Protein AF-A0A7Z7YSA6-F1 (afdb_monomer_lite)

Structure (mmCIF, N/CA/C/O backbone):
data_AF-A0A7Z7YSA6-F1
#
_entry.id   AF-A0A7Z7YSA6-F1
#
loop_
_atom_site.group_PDB
_atom_site.id
_atom_site.type_symbol
_atom_site.label_atom_id
_atom_site.label_alt_id
_atom_site.label_comp_id
_atom_site.label_asym_id
_atom_site.label_entity_id
_atom_site.label_seq_id
_atom_site.pdbx_PDB_ins_code
_atom_site.Cartn_x
_atom_site.Cartn_y
_atom_site.Cartn_z
_atom_site.occupancy
_atom_site.B_iso_or_equiv
_atom_site.auth_seq_id
_atom_site.auth_comp_id
_atom_site.auth_asym_id
_atom_site.auth_atom_id
_atom_site.pdbx_PDB_model_num
ATOM 1 N N . ASP A 1 1 ? -16.321 9.103 32.392 1.00 49.41 1 ASP A N 1
ATOM 2 C CA . ASP A 1 1 ? -15.460 10.251 32.047 1.00 49.41 1 ASP A CA 1
ATOM 3 C C . ASP A 1 1 ? -15.964 10.975 30.810 1.00 49.41 1 ASP A C 1
ATOM 5 O O . ASP A 1 1 ? -15.811 10.477 29.701 1.00 49.41 1 ASP A O 1
ATOM 9 N N . SER A 1 2 ? -16.623 12.122 30.985 1.00 69.19 2 SER A N 1
ATOM 10 C CA . SER A 1 2 ? -17.042 12.984 29.874 1.00 69.19 2 SER A CA 1
ATOM 11 C C . SER A 1 2 ? -16.052 14.140 29.732 1.00 69.19 2 SER A C 1
ATOM 13 O O . SER A 1 2 ? -16.144 15.128 30.459 1.00 69.19 2 SER A O 1
ATOM 15 N N . LEU A 1 3 ? -15.088 14.009 28.820 1.00 77.81 3 LEU A N 1
ATOM 16 C CA . LEU A 1 3 ? -14.201 15.114 28.449 1.00 77.81 3 LEU A CA 1
ATOM 17 C C . LEU A 1 3 ? -15.020 16.244 27.817 1.00 77.81 3 LEU A C 1
ATOM 19 O O . LEU A 1 3 ? -15.860 16.004 26.944 1.00 77.81 3 LEU A O 1
ATOM 23 N N . THR A 1 4 ? -14.758 17.487 28.213 1.00 90.06 4 THR A N 1
ATOM 24 C CA . THR A 1 4 ? -15.368 18.652 27.564 1.00 90.06 4 THR A CA 1
ATOM 25 C C . THR A 1 4 ? -14.876 18.731 26.116 1.00 90.06 4 THR A C 1
ATOM 27 O O . THR A 1 4 ? -13.709 18.443 25.846 1.00 90.06 4 THR A O 1
ATOM 30 N N . ARG A 1 5 ? -15.719 19.172 25.168 1.00 86.25 5 ARG A N 1
ATOM 31 C CA . ARG A 1 5 ? -15.357 19.271 23.732 1.00 86.25 5 ARG A CA 1
ATOM 32 C C . ARG A 1 5 ? -14.018 19.985 23.497 1.00 86.25 5 ARG A C 1
ATOM 34 O O . ARG A 1 5 ? -13.256 19.572 22.634 1.00 86.25 5 ARG A O 1
ATOM 41 N N . TRP A 1 6 ? -13.728 21.003 24.308 1.00 87.31 6 TRP A N 1
ATOM 42 C CA . TRP A 1 6 ? -12.474 21.756 24.286 1.00 87.31 6 TRP A CA 1
ATOM 43 C C . TRP A 1 6 ? -11.250 20.939 24.725 1.00 87.31 6 TRP A C 1
ATOM 45 O O . TRP A 1 6 ? -10.197 20.985 24.091 1.00 87.31 6 TRP A O 1
ATOM 55 N N . GLN A 1 7 ? -11.393 20.147 25.790 1.00 90.06 7 GLN A N 1
ATOM 56 C CA . GLN A 1 7 ? -10.334 19.256 26.263 1.00 90.06 7 GLN A CA 1
ATOM 57 C C . GLN A 1 7 ? -10.058 18.168 25.224 1.00 90.06 7 GLN A C 1
ATOM 59 O O . GLN A 1 7 ? -8.904 17.940 24.881 1.00 90.06 7 GLN A O 1
ATOM 64 N N . ALA A 1 8 ? -11.110 17.583 24.641 1.00 90.12 8 ALA A N 1
ATOM 65 C CA . ALA A 1 8 ? -10.975 16.601 23.568 1.00 90.12 8 ALA A CA 1
ATOM 66 C C . ALA A 1 8 ? -10.249 17.178 22.337 1.00 90.12 8 ALA A C 1
ATOM 68 O O . ALA A 1 8 ? -9.340 16.537 21.811 1.00 90.12 8 ALA A O 1
ATOM 69 N N . SER A 1 9 ? -10.583 18.403 21.905 1.00 92.69 9 SER A N 1
ATOM 70 C CA . SER A 1 9 ? -9.873 19.051 20.794 1.00 92.69 9 SER A CA 1
ATOM 71 C C . SER A 1 9 ? -8.403 19.317 21.110 1.00 92.69 9 SER A C 1
ATOM 73 O O . SER A 1 9 ? -7.552 19.063 20.262 1.00 92.69 9 SER A O 1
ATOM 75 N N . LEU A 1 10 ? -8.083 19.765 22.329 1.00 94.56 10 LEU A N 1
ATOM 76 C CA . LEU A 1 10 ? -6.694 19.983 22.740 1.00 94.56 10 LEU A CA 1
ATOM 77 C C . LEU A 1 10 ? -5.898 18.675 22.750 1.00 94.56 10 LEU A C 1
ATOM 79 O O . LEU A 1 10 ? -4.781 18.638 22.240 1.00 94.56 10 LEU A O 1
ATOM 83 N N . THR A 1 11 ? -6.476 17.585 23.257 1.00 93.69 11 THR A N 1
ATOM 84 C CA . THR A 1 11 ? -5.823 16.269 23.246 1.00 93.69 11 THR A CA 1
ATOM 85 C C . THR A 1 11 ? -5.573 15.771 21.82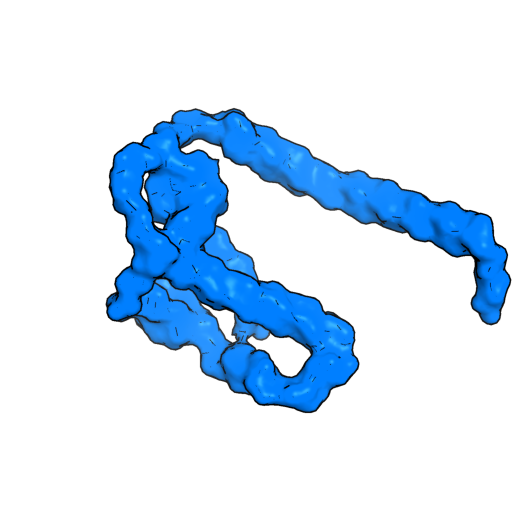0 1.00 93.69 11 THR A C 1
ATOM 87 O O . THR A 1 11 ? -4.489 15.260 21.533 1.00 93.69 11 THR A O 1
ATOM 90 N N . ILE A 1 12 ? -6.529 15.960 20.903 1.00 95.19 12 ILE A N 1
ATOM 91 C CA . ILE A 1 12 ? -6.361 15.599 19.485 1.00 95.19 12 ILE A CA 1
ATOM 92 C C . ILE A 1 12 ? -5.253 16.438 18.839 1.00 95.19 12 ILE A C 1
ATOM 94 O O . ILE A 1 12 ? -4.401 15.886 18.153 1.00 95.19 12 ILE A O 1
ATOM 98 N N . ILE A 1 13 ? -5.214 17.748 19.086 1.00 96.62 13 ILE A N 1
ATOM 99 C CA . ILE A 1 13 ? -4.179 18.624 18.519 1.00 96.62 13 ILE A CA 1
ATOM 100 C C . ILE A 1 13 ? -2.795 18.243 19.054 1.00 96.62 13 ILE A C 1
ATOM 102 O O . ILE A 1 13 ? -1.867 18.061 18.268 1.00 96.62 13 ILE A O 1
ATOM 106 N N . CYS A 1 14 ? -2.649 18.061 20.369 1.00 95.88 14 CYS A N 1
ATOM 107 C CA . CYS A 1 14 ? -1.377 17.661 20.970 1.00 95.88 14 CYS A CA 1
ATOM 108 C C . CYS A 1 14 ? -0.902 16.300 20.448 1.00 95.88 14 CYS A C 1
ATOM 110 O O . CYS A 1 14 ? 0.258 16.158 20.069 1.00 95.88 14 CYS A O 1
ATOM 112 N N . SER A 1 15 ? -1.790 15.305 20.383 1.00 94.69 15 SER A N 1
ATOM 113 C CA . SER A 1 15 ? -1.439 13.987 19.838 1.00 94.69 15 SER A CA 1
ATOM 114 C C . SER A 1 15 ? -1.095 14.046 18.348 1.00 94.69 15 SER A C 1
ATOM 116 O O . SER A 1 15 ? -0.126 13.412 17.935 1.00 94.69 15 SER A O 1
ATOM 118 N N . ALA A 1 16 ? -1.805 14.852 17.552 1.00 95.06 16 ALA A N 1
ATOM 119 C CA . ALA A 1 16 ? -1.493 15.060 16.141 1.00 95.06 16 ALA A CA 1
ATOM 120 C C . ALA A 1 16 ? -0.119 15.718 15.943 1.00 95.06 16 ALA A C 1
ATOM 122 O O . ALA A 1 16 ? 0.646 15.272 15.093 1.00 95.06 16 ALA A O 1
ATOM 123 N N .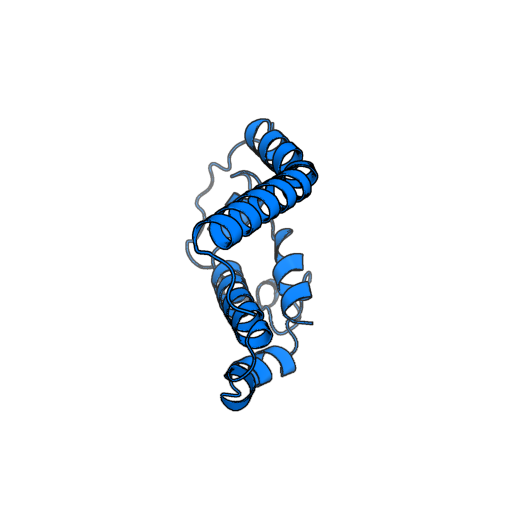 LEU A 1 17 ? 0.229 16.729 16.746 1.00 95.88 17 LEU A N 1
ATOM 124 C CA . LEU A 1 17 ? 1.541 17.382 16.692 1.00 95.88 17 LEU A CA 1
ATOM 125 C C . LEU A 1 17 ? 2.674 16.434 17.092 1.00 95.88 17 LEU A C 1
ATOM 127 O O . LEU A 1 17 ? 3.707 16.404 16.426 1.00 95.88 17 LEU A O 1
ATOM 131 N N . LEU A 1 18 ? 2.475 15.630 18.139 1.00 95.12 18 LEU A N 1
ATOM 132 C CA . LEU A 1 18 ? 3.452 14.622 18.560 1.00 95.12 18 LEU A CA 1
ATOM 133 C C . LEU A 1 18 ? 3.633 13.533 17.495 1.00 95.12 18 LEU A C 1
ATOM 135 O O . LEU A 1 18 ? 4.763 13.167 17.175 1.00 95.12 18 LEU A O 1
ATOM 139 N N . ALA A 1 19 ? 2.536 13.050 16.908 1.00 93.62 19 ALA A N 1
ATOM 140 C CA . ALA A 1 19 ? 2.580 12.083 15.815 1.00 93.62 19 ALA A CA 1
ATOM 141 C C . ALA A 1 19 ? 3.279 12.661 14.575 1.00 93.62 19 ALA A C 1
ATOM 143 O O . ALA A 1 19 ? 4.129 11.995 13.981 1.00 93.62 19 ALA A O 1
ATOM 144 N N . LEU A 1 20 ? 2.974 13.915 14.221 1.00 93.56 20 LEU A N 1
ATOM 145 C CA . LEU A 1 20 ? 3.618 14.625 13.120 1.00 93.56 20 LEU A CA 1
ATOM 146 C C . LEU A 1 20 ? 5.120 14.759 13.374 1.00 93.56 20 LEU A C 1
ATOM 148 O O . LEU A 1 20 ? 5.904 14.345 12.523 1.00 93.56 20 LEU A O 1
ATOM 152 N N . GLY A 1 21 ? 5.520 15.242 14.552 1.00 93.56 21 GLY A N 1
ATOM 153 C CA . GLY A 1 21 ? 6.926 15.376 14.938 1.00 93.56 21 GLY A CA 1
ATOM 154 C C . GLY A 1 21 ? 7.687 14.051 14.869 1.00 93.56 21 GLY A C 1
ATOM 155 O O . GLY A 1 21 ? 8.765 13.993 14.281 1.00 93.56 21 GLY A O 1
ATOM 156 N N . ASN A 1 22 ? 7.094 12.967 15.377 1.00 92.94 22 ASN A N 1
ATOM 157 C CA . ASN A 1 22 ? 7.692 11.634 15.306 1.00 92.94 22 ASN A CA 1
ATOM 158 C C . ASN A 1 22 ? 7.837 11.137 13.854 1.00 92.94 22 ASN A C 1
ATOM 160 O O . ASN A 1 22 ? 8.863 10.572 13.482 1.00 92.94 22 ASN A O 1
ATOM 164 N N . SER A 1 23 ? 6.835 11.385 13.003 1.00 92.12 23 SER A N 1
ATOM 165 C CA . SER A 1 23 ? 6.882 10.988 11.588 1.00 92.12 23 SER A CA 1
ATOM 166 C C . SER A 1 23 ? 7.855 11.828 10.750 1.00 92.12 23 SER A C 1
ATOM 168 O O . SER A 1 23 ? 8.451 11.312 9.800 1.00 92.12 23 SER A O 1
ATOM 170 N N . MET A 1 24 ? 8.065 13.102 11.110 1.00 92.50 24 MET A N 1
ATOM 171 C CA . MET A 1 24 ? 8.895 14.034 10.344 1.00 92.50 24 MET A CA 1
ATOM 172 C C . MET A 1 24 ? 10.354 13.597 10.250 1.00 92.50 24 MET A C 1
ATOM 174 O O . MET A 1 24 ? 10.973 13.857 9.220 1.00 92.50 24 MET A O 1
ATOM 178 N N . PHE A 1 25 ? 10.889 12.909 11.264 1.00 88.94 25 PHE A N 1
ATOM 179 C CA . PHE A 1 25 ? 12.277 12.442 11.253 1.00 88.94 25 PHE A CA 1
ATOM 180 C C . PHE A 1 25 ? 12.576 11.557 10.034 1.00 88.94 25 PHE A C 1
ATOM 182 O O . PHE A 1 25 ? 13.561 11.766 9.334 1.00 88.94 25 PHE A O 1
ATOM 189 N N . VAL A 1 26 ? 11.687 10.610 9.724 1.00 88.94 26 VAL A N 1
ATOM 190 C CA . VAL A 1 26 ? 11.837 9.730 8.554 1.00 88.94 26 VAL A CA 1
ATOM 191 C C . VAL A 1 26 ? 11.304 10.406 7.290 1.00 88.94 26 VAL A C 1
ATOM 193 O O . VAL A 1 26 ? 11.933 10.341 6.232 1.00 88.94 26 VAL A O 1
ATOM 196 N N . PHE A 1 27 ? 10.160 11.088 7.391 1.00 91.81 27 PHE A N 1
ATOM 197 C CA . PHE A 1 27 ? 9.485 11.690 6.243 1.00 91.81 27 PHE A CA 1
ATOM 198 C C . PHE A 1 27 ? 10.323 12.779 5.565 1.00 91.81 27 PHE A C 1
ATOM 200 O O . PHE A 1 27 ? 10.444 12.775 4.341 1.00 91.81 27 PHE A O 1
ATOM 207 N N . PHE A 1 28 ? 10.936 13.681 6.339 1.00 92.88 28 PHE A N 1
ATOM 208 C CA . PHE A 1 28 ? 11.729 14.784 5.796 1.00 92.88 28 PHE A CA 1
ATOM 209 C C . PHE A 1 28 ? 12.894 14.268 4.945 1.00 92.88 28 PHE A C 1
ATOM 211 O O . PHE A 1 28 ? 13.047 14.672 3.792 1.00 92.88 28 PHE A O 1
ATOM 218 N N . HIS A 1 29 ? 13.667 13.316 5.475 1.00 89.81 29 HIS A N 1
ATOM 219 C CA . HIS A 1 29 ? 14.774 12.706 4.741 1.00 89.81 29 HIS A CA 1
ATOM 220 C C . HIS A 1 29 ? 14.299 11.903 3.527 1.00 89.81 29 HIS A C 1
ATOM 222 O O . HIS A 1 29 ? 14.936 11.963 2.474 1.00 89.81 29 HIS A O 1
ATOM 228 N N . GLY A 1 30 ? 13.165 11.204 3.636 1.00 88.50 30 GLY A N 1
ATOM 229 C CA . GLY A 1 30 ? 12.559 10.486 2.515 1.00 88.50 30 GLY A CA 1
ATOM 230 C C . GLY A 1 30 ? 12.189 11.416 1.358 1.00 88.50 30 GLY A C 1
ATOM 231 O O . GLY A 1 30 ? 12.624 11.197 0.227 1.00 88.50 30 GLY A O 1
ATOM 232 N N . VAL A 1 31 ? 11.454 12.496 1.643 1.00 90.00 31 VAL A N 1
ATOM 233 C CA . VAL A 1 31 ? 11.062 13.496 0.636 1.00 90.00 31 VAL A CA 1
ATOM 234 C C . VAL A 1 31 ? 12.283 14.200 0.057 1.00 90.00 31 VAL A C 1
ATOM 236 O O . VAL A 1 31 ? 12.387 14.334 -1.160 1.00 90.00 31 VAL A O 1
ATOM 239 N N . GLN A 1 32 ? 13.241 14.606 0.891 1.00 90.88 32 GLN A N 1
ATOM 240 C CA . GLN A 1 32 ? 14.462 15.254 0.417 1.00 90.88 32 GLN A CA 1
ATOM 241 C C . GLN A 1 32 ? 15.268 14.331 -0.507 1.00 90.88 32 GLN A C 1
ATOM 243 O O . GLN A 1 32 ? 15.730 14.775 -1.557 1.00 90.88 32 GLN A O 1
ATOM 248 N N . SER A 1 33 ? 15.406 13.049 -0.155 1.00 86.25 33 SER A N 1
ATOM 249 C CA . SER A 1 33 ? 16.071 12.050 -0.999 1.00 86.25 33 SER A CA 1
ATOM 250 C C . SER A 1 33 ? 15.326 11.806 -2.312 1.00 86.25 33 SER A C 1
ATOM 252 O O . SER A 1 33 ? 15.963 11.496 -3.317 1.00 86.25 33 SER A O 1
ATOM 254 N N . PHE A 1 34 ? 13.998 11.914 -2.304 1.00 87.50 34 PHE A N 1
ATOM 255 C CA . PHE A 1 34 ? 13.165 11.741 -3.488 1.00 87.50 34 PHE A CA 1
ATOM 256 C C . PHE A 1 34 ? 13.264 12.938 -4.440 1.00 87.50 34 PHE A C 1
ATOM 258 O O . PHE A 1 34 ? 13.483 12.760 -5.635 1.00 87.50 34 PHE A O 1
ATOM 265 N N . LEU A 1 35 ? 13.146 14.160 -3.910 1.00 87.81 35 LEU A N 1
ATOM 266 C CA . LEU A 1 35 ? 13.200 15.400 -4.690 1.00 87.81 35 LEU A CA 1
ATOM 267 C C . LEU A 1 35 ? 14.609 15.699 -5.214 1.00 87.81 35 LEU A C 1
ATOM 269 O O . LEU A 1 35 ? 14.756 16.130 -6.352 1.00 87.81 35 LEU A O 1
ATOM 273 N N . ASN A 1 36 ? 15.648 15.423 -4.420 1.00 87.25 36 ASN A N 1
ATOM 274 C CA . ASN A 1 36 ? 17.047 15.581 -4.838 1.00 87.25 36 ASN A CA 1
ATOM 275 C C . ASN A 1 36 ? 17.617 14.316 -5.496 1.00 87.25 36 ASN A C 1
ATOM 277 O O . ASN A 1 36 ? 18.836 14.104 -5.507 1.00 87.25 36 ASN A O 1
ATOM 281 N N . ASN A 1 37 ? 16.755 13.453 -6.031 1.00 83.31 37 ASN A N 1
ATOM 282 C CA . ASN A 1 37 ? 17.187 12.254 -6.724 1.00 83.31 37 ASN A CA 1
ATOM 283 C C . ASN A 1 37 ? 17.919 12.631 -8.025 1.00 83.31 37 ASN A C 1
ATOM 285 O O . ASN A 1 37 ? 17.337 13.207 -8.937 1.00 83.31 37 ASN A O 1
ATOM 289 N N . ARG A 1 38 ? 19.209 12.287 -8.122 1.00 80.31 38 ARG A N 1
ATOM 290 C CA . ARG A 1 38 ? 20.050 12.566 -9.305 1.00 80.31 38 ARG A CA 1
ATOM 291 C C . ARG A 1 38 ? 19.965 11.491 -10.391 1.00 80.31 38 ARG A C 1
ATOM 293 O O . ARG A 1 38 ? 20.722 11.536 -11.359 1.00 80.31 38 ARG A O 1
ATOM 300 N N . ARG A 1 39 ? 19.121 10.474 -10.212 1.00 77.88 39 ARG A N 1
ATOM 301 C CA . ARG A 1 39 ? 18.950 9.412 -11.207 1.00 77.88 39 ARG A CA 1
ATOM 302 C C . ARG A 1 39 ? 18.230 9.966 -12.431 1.00 77.88 39 ARG A C 1
ATOM 304 O O . ARG A 1 39 ? 17.339 10.796 -12.309 1.00 77.88 39 ARG A O 1
ATOM 311 N N . GLN A 1 40 ? 18.609 9.483 -13.610 1.00 76.06 40 GLN A N 1
ATOM 312 C CA . GLN A 1 40 ? 17.915 9.848 -14.838 1.00 76.06 40 GLN A CA 1
ATOM 313 C C . GLN A 1 40 ? 16.479 9.315 -14.808 1.00 76.06 40 GLN A C 1
ATOM 315 O O . GLN A 1 40 ? 16.231 8.173 -14.397 1.00 76.06 40 GLN A O 1
ATOM 320 N N . SER A 1 41 ? 15.540 10.151 -15.244 1.00 76.00 41 SER A N 1
ATOM 321 C CA . SER A 1 41 ? 14.164 9.732 -15.490 1.00 76.00 41 SER A CA 1
ATOM 322 C C . SER A 1 41 ? 14.151 8.675 -16.586 1.00 76.00 41 SER A C 1
ATOM 324 O O . SER A 1 41 ? 14.880 8.779 -17.576 1.00 76.00 41 SER A O 1
ATOM 326 N N . PHE A 1 42 ? 13.342 7.638 -16.407 1.00 78.69 42 PHE A N 1
ATOM 327 C CA . PHE A 1 42 ? 13.240 6.577 -17.399 1.00 78.69 42 PHE A CA 1
ATOM 328 C C . PHE A 1 42 ? 12.486 7.079 -18.633 1.00 78.69 42 PHE A C 1
ATOM 330 O O . PHE A 1 42 ? 11.364 7.560 -18.519 1.00 78.69 42 PHE A O 1
ATOM 337 N N . THR A 1 43 ? 13.098 6.969 -19.812 1.00 76.75 43 THR A N 1
ATOM 338 C CA . THR A 1 43 ? 12.511 7.413 -21.091 1.00 76.75 43 THR A CA 1
ATOM 339 C C . THR A 1 43 ? 11.883 6.276 -21.899 1.00 76.75 43 THR A C 1
A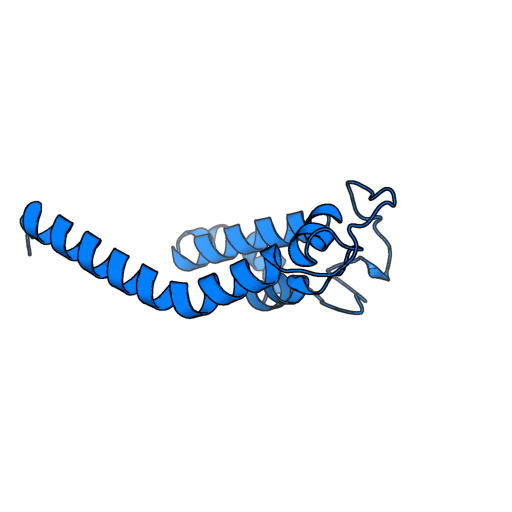TOM 341 O O . THR A 1 43 ? 11.253 6.527 -22.924 1.00 76.75 43 THR A O 1
ATOM 344 N N . GLY A 1 44 ? 12.050 5.024 -21.459 1.00 79.31 44 GLY A N 1
ATOM 345 C CA . GLY A 1 44 ? 11.444 3.860 -22.101 1.00 79.31 44 GLY A CA 1
ATOM 346 C C . GLY A 1 44 ? 9.944 3.761 -21.825 1.00 79.31 44 GLY A C 1
ATOM 347 O O . GLY A 1 44 ? 9.445 4.268 -20.820 1.00 79.31 44 GLY A O 1
ATOM 348 N N . GLN A 1 45 ? 9.220 3.069 -22.706 1.00 78.06 45 GLN A N 1
ATOM 349 C CA . GLN A 1 45 ? 7.822 2.739 -22.449 1.00 78.06 45 GLN A CA 1
ATOM 350 C C . GLN A 1 45 ? 7.717 1.707 -21.328 1.00 78.06 45 GLN A C 1
ATOM 352 O O . GLN A 1 45 ? 8.490 0.751 -21.254 1.00 78.06 45 GLN A O 1
ATOM 357 N N . VAL A 1 46 ? 6.746 1.924 -20.451 1.00 80.75 46 VAL A N 1
ATOM 358 C CA . VAL A 1 46 ? 6.472 1.081 -19.292 1.00 80.75 46 VAL A CA 1
ATOM 359 C C . VAL A 1 46 ? 5.087 0.520 -19.492 1.00 80.75 46 VAL A C 1
ATOM 361 O O . VAL A 1 46 ? 4.137 1.271 -19.714 1.00 80.75 46 VAL A O 1
ATOM 364 N N . ASN A 1 47 ? 4.971 -0.798 -19.421 1.00 85.50 47 ASN A N 1
ATOM 365 C CA . ASN A 1 47 ? 3.668 -1.429 -19.495 1.00 85.50 47 ASN A CA 1
ATOM 366 C C . ASN A 1 47 ? 2.838 -1.033 -18.271 1.00 85.50 47 ASN A C 1
ATOM 368 O O . ASN A 1 47 ? 3.345 -0.963 -17.153 1.00 85.50 47 ASN A O 1
ATOM 372 N N . TRP A 1 48 ? 1.545 -0.798 -18.483 1.00 83.19 48 TRP A N 1
ATOM 373 C CA . TRP A 1 48 ? 0.609 -0.492 -17.401 1.00 83.19 48 TRP A CA 1
ATOM 374 C C . TRP A 1 48 ? 0.432 -1.667 -16.441 1.00 83.19 48 TRP A C 1
ATOM 376 O O . TRP A 1 48 ? 0.238 -1.461 -15.247 1.00 83.19 48 TRP A O 1
ATOM 386 N N . ILE A 1 49 ? 0.511 -2.887 -16.974 1.00 86.38 49 ILE A N 1
ATOM 387 C CA . ILE A 1 49 ? 0.340 -4.140 -16.245 1.00 86.38 49 ILE A CA 1
ATOM 388 C C . ILE A 1 49 ? 1.579 -5.001 -16.485 1.00 86.38 49 ILE A C 1
ATOM 390 O O . ILE A 1 49 ? 2.054 -5.133 -17.618 1.00 86.38 49 ILE A O 1
ATOM 394 N N . GLU A 1 50 ? 2.108 -5.567 -15.406 1.00 83.62 50 GLU A N 1
ATOM 395 C CA . GLU A 1 50 ? 3.216 -6.517 -15.455 1.00 83.62 50 GLU A CA 1
ATOM 396 C C . GLU A 1 50 ? 2.777 -7.813 -16.154 1.00 83.62 50 GLU A C 1
ATOM 398 O O . GLU A 1 50 ? 1.688 -8.331 -15.901 1.00 83.62 50 GLU A O 1
ATOM 403 N N . HIS A 1 51 ? 3.623 -8.365 -17.026 1.00 82.50 51 HIS A N 1
ATOM 404 C CA . HIS A 1 51 ? 3.313 -9.658 -17.636 1.00 82.50 51 HIS A CA 1
ATOM 405 C C . HIS A 1 51 ? 3.430 -10.760 -16.582 1.00 82.50 51 HIS A C 1
ATOM 407 O O . HIS A 1 51 ? 4.417 -10.818 -15.851 1.00 82.50 51 HIS A O 1
ATOM 413 N N . LEU A 1 52 ? 2.436 -11.646 -16.518 1.00 78.56 52 LEU A N 1
ATOM 414 C CA . LEU A 1 52 ? 2.441 -12.796 -15.617 1.00 78.56 52 LEU A CA 1
ATOM 415 C C . LEU A 1 52 ? 3.399 -13.864 -16.156 1.00 78.56 52 LEU A C 1
ATOM 417 O O . LEU A 1 52 ? 3.040 -14.659 -17.018 1.00 78.56 52 LEU A O 1
ATOM 421 N N . ASN A 1 53 ? 4.616 -13.862 -15.630 1.00 76.94 53 ASN A N 1
ATOM 422 C CA . ASN A 1 53 ? 5.678 -14.815 -15.910 1.00 76.94 53 ASN A CA 1
ATOM 423 C C . ASN A 1 53 ? 6.155 -15.433 -14.593 1.00 76.94 53 ASN A C 1
ATOM 425 O O . ASN A 1 53 ? 5.767 -15.012 -13.503 1.00 76.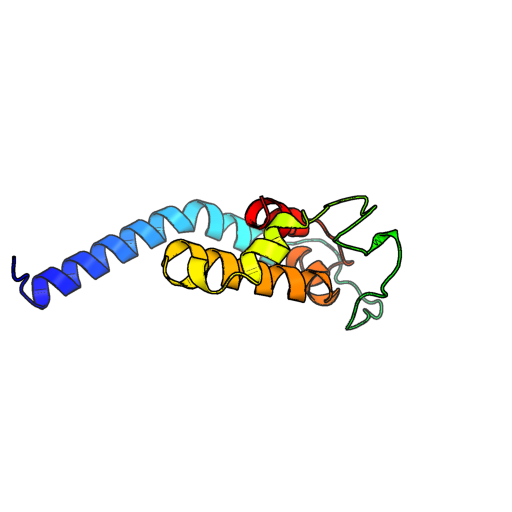94 53 ASN A O 1
ATOM 429 N N . LYS A 1 54 ? 7.021 -16.443 -14.691 1.00 71.56 54 LYS A N 1
ATOM 430 C CA . LYS A 1 54 ? 7.580 -17.134 -13.525 1.00 71.56 54 LYS A CA 1
ATOM 431 C C . LYS A 1 54 ? 8.256 -16.164 -12.544 1.00 71.56 54 LYS A C 1
ATOM 433 O O . LYS A 1 54 ? 7.992 -16.226 -11.353 1.00 71.56 54 LYS A O 1
ATOM 438 N N . ASP A 1 55 ? 9.008 -15.201 -13.073 1.00 69.69 55 ASP A N 1
ATOM 439 C CA . ASP A 1 55 ? 9.795 -14.246 -12.278 1.00 69.69 55 ASP A CA 1
ATOM 440 C C . ASP A 1 55 ? 8.961 -13.101 -11.671 1.00 69.69 55 ASP A C 1
ATOM 442 O O . ASP A 1 55 ? 9.427 -12.388 -10.782 1.00 69.69 55 ASP A O 1
ATOM 446 N N . THR A 1 56 ? 7.728 -12.898 -12.146 1.00 72.94 56 THR A N 1
ATOM 447 C CA . THR A 1 56 ? 6.819 -11.827 -11.691 1.00 72.94 56 THR A CA 1
ATOM 448 C C . THR A 1 56 ? 5.681 -12.352 -10.817 1.00 72.94 56 THR A C 1
ATOM 450 O O . THR A 1 56 ? 4.909 -11.570 -10.261 1.00 72.94 56 THR A O 1
ATOM 453 N N . ASN A 1 57 ? 5.580 -13.671 -10.652 1.00 79.06 57 ASN A N 1
ATOM 454 C CA . ASN A 1 57 ? 4.575 -14.297 -9.812 1.00 79.06 57 ASN A CA 1
ATOM 455 C C . ASN A 1 57 ? 4.873 -14.013 -8.335 1.00 79.06 57 ASN A C 1
ATOM 457 O O . ASN A 1 57 ? 5.926 -14.382 -7.841 1.00 79.06 57 ASN A O 1
ATOM 461 N N . ILE A 1 58 ? 3.949 -13.377 -7.618 1.00 80.19 58 ILE A N 1
ATOM 462 C CA . ILE A 1 58 ? 4.108 -13.050 -6.190 1.00 80.19 58 ILE A CA 1
ATOM 463 C C . ILE A 1 58 ? 3.876 -14.249 -5.254 1.00 80.19 58 ILE A C 1
ATOM 465 O O . ILE A 1 58 ? 4.152 -14.148 -4.062 1.00 80.19 58 ILE A O 1
ATOM 469 N N . PHE A 1 59 ? 3.351 -15.370 -5.761 1.00 75.62 59 PHE A N 1
ATOM 470 C CA . PHE A 1 59 ? 2.993 -16.551 -4.964 1.00 75.62 59 PHE A CA 1
ATOM 471 C C . PHE A 1 59 ? 4.030 -17.670 -5.015 1.00 75.62 59 PHE A C 1
ATOM 473 O O . PHE A 1 59 ? 4.081 -18.490 -4.102 1.00 75.62 59 PHE A O 1
ATOM 480 N N . PHE A 1 60 ? 4.835 -17.735 -6.076 1.00 66.19 60 PHE A N 1
ATOM 481 C CA . PHE A 1 60 ? 5.812 -18.802 -6.276 1.00 66.19 60 PHE A CA 1
ATOM 482 C C . PHE A 1 60 ? 6.991 -18.322 -7.111 1.00 66.19 60 PHE A C 1
ATOM 484 O O . PHE A 1 60 ? 6.791 -17.648 -8.114 1.00 66.19 60 PHE A O 1
ATOM 491 N N . ASP A 1 61 ? 8.192 -18.753 -6.719 1.00 58.66 61 ASP A N 1
ATOM 492 C CA . ASP A 1 61 ? 9.438 -18.632 -7.493 1.00 58.66 61 ASP A CA 1
ATOM 493 C C . ASP A 1 61 ? 9.826 -17.196 -7.893 1.00 58.66 61 ASP A C 1
ATOM 495 O O . ASP A 1 61 ? 10.643 -16.977 -8.786 1.00 58.66 61 ASP A O 1
ATOM 499 N N . ASN A 1 62 ? 9.273 -16.200 -7.192 1.00 69.31 62 ASN A N 1
ATOM 500 C CA . ASN A 1 62 ? 9.752 -14.833 -7.276 1.00 69.31 62 ASN A CA 1
ATOM 501 C C . ASN A 1 62 ? 11.134 -14.744 -6.629 1.00 69.31 62 ASN A C 1
ATOM 503 O O . ASN A 1 62 ? 11.291 -15.082 -5.454 1.00 69.31 62 ASN A O 1
ATOM 507 N N . TYR A 1 63 ? 12.111 -14.199 -7.348 1.00 61.94 63 TYR A N 1
ATOM 508 C CA . TYR A 1 63 ? 13.451 -13.984 -6.800 1.00 61.94 63 TYR A CA 1
ATOM 509 C C . TYR A 1 63 ? 13.464 -13.026 -5.594 1.00 61.94 63 TYR A C 1
ATOM 511 O O . TYR A 1 63 ? 14.391 -13.054 -4.786 1.00 61.94 63 TYR A O 1
ATOM 519 N N . LEU A 1 64 ? 12.452 -12.163 -5.466 1.00 65.50 64 LEU A N 1
ATOM 520 C CA . LEU A 1 64 ? 12.406 -11.155 -4.416 1.00 65.50 64 LEU A CA 1
ATOM 521 C C . LEU A 1 64 ? 11.518 -11.583 -3.253 1.00 65.50 64 LEU A C 1
ATOM 523 O O . LEU A 1 64 ? 11.979 -11.561 -2.112 1.00 65.50 64 LEU A O 1
ATOM 527 N N . ILE A 1 65 ? 10.237 -11.883 -3.507 1.00 69.00 65 ILE A N 1
ATOM 528 C CA . ILE A 1 65 ? 9.233 -12.016 -2.439 1.00 69.00 65 ILE A CA 1
ATOM 529 C C . ILE A 1 65 ? 8.161 -13.039 -2.775 1.00 69.00 65 ILE A C 1
ATOM 531 O O . ILE A 1 65 ? 7.554 -12.991 -3.841 1.00 69.00 65 ILE A O 1
ATOM 535 N N . VAL A 1 66 ? 7.862 -13.889 -1.793 1.00 74.50 66 VAL A N 1
ATOM 536 C CA . VAL A 1 66 ? 6.785 -14.873 -1.850 1.00 74.50 66 VAL A CA 1
ATOM 537 C C . VAL A 1 66 ? 5.727 -14.521 -0.807 1.00 74.50 66 VAL A C 1
ATOM 539 O O . VAL A 1 66 ? 5.986 -14.571 0.395 1.00 74.50 66 VAL A O 1
ATOM 542 N N . VAL A 1 67 ? 4.528 -14.166 -1.268 1.00 79.06 67 VAL A N 1
ATOM 543 C CA . VAL A 1 67 ? 3.341 -14.004 -0.422 1.00 79.06 67 VAL A CA 1
ATOM 544 C C . VAL A 1 67 ? 2.830 -15.392 -0.047 1.00 79.06 67 VAL A C 1
ATOM 546 O O . VAL A 1 67 ? 2.498 -16.201 -0.914 1.00 79.06 67 VAL A O 1
ATOM 549 N N . ILE A 1 68 ? 2.749 -15.670 1.254 1.00 82.56 68 ILE A N 1
ATOM 550 C CA . ILE A 1 68 ? 2.309 -16.974 1.754 1.00 82.56 68 ILE A CA 1
ATOM 551 C C . ILE A 1 68 ? 0.805 -17.140 1.489 1.00 82.56 68 ILE A C 1
ATOM 553 O O . ILE A 1 68 ? 0.003 -16.231 1.704 1.00 82.56 68 ILE A O 1
ATOM 557 N N . PHE A 1 69 ? 0.392 -18.341 1.076 1.00 84.38 69 PHE A N 1
ATOM 558 C CA . PHE A 1 69 ? -1.019 -18.669 0.830 1.00 84.38 69 PHE A CA 1
ATOM 559 C C . PHE A 1 69 ? -1.935 -18.412 2.032 1.00 84.38 69 PHE A C 1
ATOM 561 O O . PHE A 1 69 ? -3.099 -18.054 1.855 1.00 84.38 69 PHE A O 1
ATOM 568 N N . LEU A 1 70 ? -1.406 -18.537 3.252 1.00 86.25 70 LEU A N 1
ATOM 569 C CA . LEU A 1 70 ? -2.129 -18.236 4.486 1.00 86.25 70 LEU A CA 1
ATOM 570 C C . LEU A 1 70 ? -2.606 -16.783 4.543 1.00 86.25 70 LEU A C 1
ATOM 572 O O . LEU A 1 70 ? -3.702 -16.531 5.034 1.00 86.25 70 LEU A O 1
ATOM 576 N N . SER A 1 71 ? -1.841 -15.838 4.003 1.00 88.62 71 SER A N 1
ATOM 577 C CA . SER A 1 71 ? -2.177 -14.411 4.011 1.00 88.62 71 SER A CA 1
ATOM 578 C C . SER A 1 71 ? -3.357 -14.123 3.080 1.00 88.62 71 SER A C 1
ATOM 580 O O . SER A 1 71 ? -4.252 -13.351 3.424 1.00 88.62 71 SER A O 1
ATOM 582 N N . ILE A 1 72 ? -3.426 -14.822 1.942 1.00 89.75 72 ILE A N 1
ATOM 583 C CA . ILE A 1 72 ? -4.580 -14.776 1.031 1.00 89.75 72 ILE A CA 1
ATOM 584 C C . ILE A 1 72 ? -5.799 -15.452 1.657 1.00 89.75 72 ILE A C 1
ATOM 586 O O . ILE A 1 72 ? -6.892 -14.888 1.642 1.00 89.75 72 ILE A O 1
ATOM 590 N N . GLN A 1 73 ? -5.626 -16.630 2.260 1.00 91.06 73 GLN A N 1
ATOM 591 C CA . GLN A 1 73 ? -6.710 -17.309 2.972 1.00 91.06 73 GLN A CA 1
ATOM 592 C C . GLN A 1 73 ? -7.263 -16.441 4.110 1.00 91.06 73 GLN A C 1
ATOM 594 O O . GLN A 1 73 ? -8.481 -16.355 4.296 1.00 91.06 73 GLN A O 1
ATOM 599 N N . ALA A 1 74 ? -6.378 -15.778 4.856 1.00 90.75 74 ALA A N 1
ATOM 600 C CA . ALA A 1 74 ? -6.764 -14.836 5.887 1.00 90.75 74 ALA A CA 1
ATOM 601 C C . ALA A 1 74 ? -7.607 -13.720 5.271 1.00 90.75 74 ALA A C 1
ATOM 603 O O . ALA A 1 74 ? -8.714 -13.514 5.756 1.00 90.75 74 ALA A O 1
ATOM 604 N N . LEU A 1 75 ? -7.150 -13.073 4.188 1.00 92.38 75 LEU A N 1
ATOM 605 C CA . LEU A 1 75 ? -7.879 -12.009 3.472 1.00 92.38 75 LEU A CA 1
ATOM 606 C C . LEU A 1 75 ? -9.311 -12.417 3.084 1.00 92.38 75 LEU A C 1
ATOM 608 O O . LEU A 1 75 ? -10.231 -11.612 3.128 1.00 92.38 75 LEU A O 1
ATOM 612 N N . LEU A 1 76 ? -9.528 -13.684 2.740 1.00 93.81 76 LEU A N 1
ATOM 613 C CA . LEU A 1 76 ? -10.848 -14.197 2.359 1.00 93.81 76 LEU A CA 1
ATOM 614 C C . LEU A 1 76 ? -11.731 -14.591 3.559 1.00 93.81 76 LEU A C 1
ATOM 616 O O . LEU A 1 76 ? -12.910 -14.914 3.398 1.00 93.81 76 LEU A O 1
ATOM 620 N N . THR A 1 77 ? -11.200 -14.555 4.781 1.00 95.38 77 THR A N 1
ATOM 621 C CA . THR A 1 77 ? -11.916 -14.975 5.988 1.00 95.38 77 THR A CA 1
ATOM 622 C C . THR A 1 77 ? -12.695 -13.812 6.603 1.00 95.38 77 THR A C 1
ATOM 624 O O . THR A 1 77 ? -12.196 -13.056 7.437 1.00 95.38 77 THR A O 1
ATOM 627 N N . ILE A 1 78 ? -13.987 -13.728 6.272 1.00 93.19 78 ILE A N 1
ATOM 628 C CA . ILE A 1 78 ? -14.906 -12.655 6.708 1.00 93.19 78 ILE A CA 1
ATOM 629 C C . ILE A 1 78 ? -14.903 -12.447 8.237 1.00 93.19 78 ILE A C 1
ATOM 631 O O . ILE A 1 78 ? -14.988 -11.317 8.715 1.00 93.19 78 ILE A O 1
ATOM 635 N N . LYS A 1 79 ? -14.751 -13.519 9.030 1.00 94.81 79 LYS A N 1
ATOM 636 C CA . LYS A 1 79 ? -14.740 -13.440 10.505 1.00 94.81 79 LYS A CA 1
ATOM 637 C C . LYS A 1 79 ? -13.628 -12.535 11.057 1.00 94.81 79 LYS A C 1
ATOM 639 O O . LYS A 1 79 ? -13.838 -11.896 12.087 1.00 94.81 79 LYS A O 1
ATOM 644 N N . LEU A 1 80 ? -12.478 -12.447 10.382 1.00 92.38 80 LEU A N 1
ATOM 645 C CA . LEU A 1 80 ? -11.337 -11.644 10.835 1.00 92.38 80 LEU A CA 1
ATOM 646 C C . LEU A 1 80 ? -11.609 -10.131 10.738 1.00 92.38 80 LEU A C 1
ATOM 648 O O . LEU A 1 80 ? -11.105 -9.359 11.556 1.00 92.38 80 LEU A O 1
ATOM 652 N N . TYR A 1 81 ? -12.499 -9.704 9.835 1.00 94.88 81 TYR A N 1
ATOM 653 C CA . TYR A 1 81 ? -12.873 -8.295 9.634 1.00 94.88 81 TYR A CA 1
ATOM 654 C C . TYR A 1 81 ? -13.612 -7.658 10.820 1.00 94.88 81 TYR A C 1
ATOM 656 O O . TYR A 1 81 ? -13.804 -6.438 10.854 1.00 94.88 81 TYR A O 1
ATOM 664 N N . LYS A 1 82 ? -13.976 -8.446 11.839 1.00 94.12 82 LYS A N 1
ATOM 665 C CA . LYS A 1 82 ? -14.452 -7.915 13.123 1.00 94.12 82 LYS A CA 1
ATOM 666 C C . LYS A 1 82 ? -13.381 -7.065 13.822 1.00 94.12 82 LYS A C 1
ATOM 668 O O . LYS A 1 82 ? -13.722 -6.109 14.517 1.00 94.12 82 LYS A O 1
ATOM 673 N N . HIS A 1 83 ? -12.098 -7.378 13.636 1.00 94.50 83 HIS A N 1
ATOM 674 C CA . HIS A 1 83 ? -11.000 -6.692 14.315 1.00 94.50 83 HIS A CA 1
ATOM 675 C C . HIS A 1 83 ? -10.548 -5.443 13.547 1.00 94.50 83 HIS A C 1
ATOM 677 O O . HIS A 1 83 ? -10.337 -5.477 12.337 1.00 94.50 83 HIS A O 1
ATOM 683 N N . PHE A 1 84 ? -10.376 -4.321 14.256 1.00 92.25 84 PHE A N 1
ATOM 684 C CA . PHE A 1 84 ? -9.976 -3.046 13.648 1.00 92.25 84 PHE A CA 1
ATOM 685 C C . PHE A 1 84 ? -8.607 -3.124 12.959 1.00 92.25 84 PHE A C 1
ATOM 687 O O . PHE A 1 84 ? -8.498 -2.780 11.786 1.00 92.25 84 PHE A O 1
ATOM 694 N N . TYR A 1 85 ? -7.589 -3.633 13.657 1.00 91.94 85 TYR A N 1
ATOM 695 C CA . TYR A 1 85 ? -6.237 -3.754 13.105 1.00 91.94 85 TYR A CA 1
ATOM 696 C C . TYR A 1 85 ? -6.186 -4.687 11.900 1.00 91.94 85 TYR A C 1
ATOM 698 O O . TYR A 1 85 ? -5.551 -4.364 10.903 1.00 91.94 85 TYR A O 1
ATOM 706 N N . TYR A 1 86 ? -6.926 -5.795 11.948 1.00 94.19 86 TYR A N 1
ATOM 707 C CA . TYR A 1 86 ? -7.020 -6.700 10.812 1.00 94.19 86 TYR A CA 1
ATOM 708 C C . TYR A 1 86 ? -7.589 -5.995 9.572 1.00 94.19 86 TYR A C 1
ATOM 710 O O . TYR A 1 86 ? -7.035 -6.143 8.491 1.00 94.19 86 TYR A O 1
ATOM 718 N N . LYS A 1 87 ? -8.631 -5.158 9.715 1.00 94.06 87 LYS A N 1
ATOM 719 C CA . LYS A 1 87 ? -9.158 -4.357 8.593 1.00 94.06 87 LYS A CA 1
ATOM 720 C C . LYS A 1 87 ? -8.099 -3.437 7.985 1.00 94.06 87 LYS A C 1
ATOM 722 O O . LYS A 1 87 ? -8.027 -3.332 6.766 1.00 94.06 87 LYS A O 1
ATOM 727 N N . LEU A 1 88 ? -7.289 -2.788 8.823 1.00 92.94 88 LEU A N 1
ATOM 728 C CA . LEU A 1 88 ? -6.211 -1.910 8.367 1.00 92.94 88 LEU A CA 1
ATOM 729 C C . LEU A 1 88 ? -5.166 -2.688 7.554 1.00 92.94 88 LEU A C 1
ATOM 731 O O . LEU A 1 88 ? -4.864 -2.300 6.427 1.00 92.94 88 LEU A O 1
ATOM 735 N N . PHE A 1 89 ? -4.662 -3.799 8.096 1.00 92.31 89 PHE A N 1
ATOM 736 C CA . PHE A 1 89 ? -3.662 -4.628 7.418 1.00 92.31 89 PHE A CA 1
ATOM 737 C C . PHE A 1 89 ? -4.221 -5.310 6.164 1.00 92.31 89 PHE A C 1
ATOM 739 O O . PHE A 1 89 ? -3.542 -5.348 5.143 1.00 92.31 89 PHE A O 1
ATOM 746 N N . ALA A 1 90 ? -5.483 -5.751 6.182 1.00 93.94 90 ALA A N 1
ATOM 747 C CA . ALA A 1 90 ? -6.163 -6.318 5.019 1.00 93.94 90 ALA A CA 1
ATOM 748 C C . ALA A 1 90 ? -6.297 -5.300 3.873 1.00 93.94 90 ALA A C 1
ATOM 750 O O . ALA A 1 90 ? -6.028 -5.637 2.720 1.00 93.94 90 ALA A O 1
ATOM 751 N N . LEU A 1 91 ? -6.665 -4.049 4.176 1.00 94.50 91 LEU A N 1
ATOM 752 C CA . LEU A 1 91 ? -6.716 -2.972 3.180 1.00 94.50 91 LEU A CA 1
ATOM 753 C C . LEU A 1 91 ? -5.326 -2.649 2.629 1.00 94.50 91 LEU A C 1
ATOM 755 O O . LEU A 1 91 ? -5.169 -2.510 1.416 1.00 94.50 91 LEU A O 1
ATOM 759 N N . LEU A 1 92 ? -4.318 -2.570 3.504 1.00 93.00 92 LEU A N 1
ATOM 760 C CA . LEU A 1 92 ? -2.936 -2.342 3.089 1.00 93.00 92 LEU A CA 1
ATOM 761 C C . LEU A 1 92 ? -2.437 -3.496 2.210 1.00 93.00 92 LEU A C 1
ATOM 763 O O . LEU A 1 92 ? -1.786 -3.242 1.204 1.00 93.00 92 LEU A O 1
ATOM 767 N N . LEU A 1 93 ? -2.811 -4.741 2.529 1.00 92.88 93 LEU A N 1
ATOM 768 C CA . LEU A 1 93 ? -2.363 -5.945 1.820 1.00 92.88 93 LEU A CA 1
ATOM 769 C C . LEU A 1 93 ? -2.977 -6.000 0.434 1.00 92.88 93 LEU A C 1
ATOM 771 O O . LEU A 1 93 ? -2.264 -6.204 -0.548 1.00 92.88 93 LEU A O 1
ATOM 775 N N . LEU A 1 94 ? -4.279 -5.736 0.349 1.00 93.56 94 LEU A N 1
ATOM 776 C CA . LEU A 1 94 ? -4.984 -5.629 -0.919 1.00 93.56 94 LEU A CA 1
ATOM 777 C C . LEU A 1 94 ? -4.361 -4.542 -1.807 1.00 93.56 94 LEU A C 1
ATOM 779 O O . LEU A 1 94 ? -4.076 -4.801 -2.975 1.00 93.56 94 LEU A O 1
ATOM 783 N N . ALA A 1 95 ? -4.092 -3.356 -1.252 1.00 93.62 95 ALA A N 1
ATOM 784 C CA . ALA A 1 95 ? -3.467 -2.263 -1.992 1.00 93.62 95 ALA A CA 1
ATOM 785 C C . ALA A 1 95 ? -2.065 -2.638 -2.496 1.00 93.62 95 ALA A C 1
ATOM 787 O O . ALA A 1 95 ? -1.768 -2.449 -3.674 1.00 93.62 95 ALA A O 1
ATOM 788 N N . THR A 1 96 ? -1.215 -3.222 -1.644 1.00 91.19 96 THR A N 1
ATOM 789 C CA . THR A 1 96 ? 0.150 -3.606 -2.032 1.00 91.19 96 THR A CA 1
ATOM 790 C C . THR A 1 96 ? 0.181 -4.758 -3.033 1.00 91.19 96 THR A C 1
ATOM 792 O O . THR A 1 96 ? 1.058 -4.772 -3.892 1.00 91.19 96 THR A O 1
ATOM 795 N N . ILE A 1 97 ? -0.777 -5.691 -2.975 1.00 90.38 97 ILE A N 1
ATOM 796 C CA . ILE A 1 97 ? -0.928 -6.744 -3.991 1.00 90.38 97 ILE A CA 1
ATOM 797 C C . ILE A 1 97 ? -1.285 -6.115 -5.339 1.00 90.38 97 ILE A C 1
ATOM 799 O O . ILE A 1 97 ? -0.636 -6.416 -6.334 1.00 90.38 97 ILE A O 1
ATOM 803 N N . ILE A 1 98 ? -2.269 -5.209 -5.381 1.00 90.50 98 ILE A N 1
ATOM 804 C CA . ILE A 1 98 ? -2.659 -4.520 -6.624 1.00 90.50 98 ILE A CA 1
ATOM 805 C C . ILE A 1 98 ? -1.473 -3.735 -7.194 1.00 90.50 98 ILE A C 1
ATOM 807 O O . ILE A 1 98 ? -1.179 -3.827 -8.384 1.00 90.50 98 ILE A O 1
ATOM 811 N N . PHE A 1 99 ? -0.759 -2.998 -6.343 1.00 91.56 99 PHE A N 1
ATOM 812 C CA . PHE A 1 99 ? 0.404 -2.213 -6.747 1.00 91.56 99 PHE A CA 1
ATOM 813 C C . PHE A 1 99 ? 1.560 -3.064 -7.279 1.00 91.56 99 PHE A C 1
ATOM 815 O O . PHE A 1 99 ? 2.284 -2.592 -8.152 1.00 91.56 99 PHE A O 1
ATOM 822 N N . ALA A 1 100 ? 1.719 -4.312 -6.825 1.00 88.81 100 ALA A N 1
ATOM 823 C CA . ALA A 1 100 ? 2.771 -5.205 -7.316 1.00 88.81 100 ALA A CA 1
ATOM 824 C C . ALA A 1 100 ? 2.616 -5.534 -8.814 1.00 88.81 100 ALA A C 1
ATOM 826 O O . ALA A 1 100 ? 3.608 -5.775 -9.503 1.00 88.81 100 ALA A O 1
ATOM 827 N N . PHE A 1 101 ? 1.384 -5.479 -9.332 1.00 88.19 101 PHE A N 1
ATOM 828 C CA . PHE A 1 101 ? 1.078 -5.701 -10.749 1.00 88.19 101 PHE A CA 1
ATOM 829 C C . PHE A 1 101 ? 1.168 -4.439 -11.613 1.00 88.19 101 PHE A C 1
ATOM 831 O O . PHE A 1 101 ? 0.962 -4.530 -12.824 1.00 88.19 101 PHE A O 1
ATOM 838 N N . LEU A 1 102 ? 1.470 -3.277 -11.022 1.00 90.75 102 LEU A N 1
ATOM 839 C CA . LEU A 1 102 ? 1.576 -1.993 -11.713 1.00 90.75 102 LEU A CA 1
ATOM 840 C C . LEU A 1 102 ? 3.049 -1.550 -11.778 1.00 90.75 102 LEU A C 1
ATOM 842 O O . LEU A 1 102 ? 3.541 -0.940 -10.826 1.00 90.75 102 LEU A O 1
ATOM 846 N N . PRO A 1 103 ? 3.757 -1.753 -12.907 1.00 88.25 103 PRO A N 1
ATOM 847 C CA . PRO A 1 103 ? 5.163 -1.361 -13.048 1.00 88.25 103 PRO A CA 1
ATOM 848 C C . PRO A 1 103 ? 5.407 0.143 -12.858 1.00 88.25 103 PRO A C 1
ATOM 850 O O . PRO A 1 103 ? 6.499 0.569 -12.488 1.00 88.25 103 PRO A O 1
ATOM 853 N N . PHE A 1 104 ? 4.377 0.970 -13.055 1.00 88.56 104 PHE A N 1
ATOM 854 C CA . PHE A 1 104 ? 4.419 2.392 -12.710 1.00 88.56 104 PHE A CA 1
ATOM 855 C C . PHE A 1 104 ? 4.739 2.629 -11.225 1.00 88.56 104 PHE A C 1
ATOM 857 O O . PHE A 1 104 ? 5.496 3.541 -10.891 1.00 88.56 104 PHE A O 1
ATOM 864 N N . VAL A 1 105 ? 4.213 1.795 -10.325 1.00 90.75 105 VAL A N 1
ATOM 865 C CA . VAL A 1 105 ? 4.478 1.915 -8.886 1.00 90.75 105 VAL A CA 1
ATOM 866 C C . VAL A 1 105 ? 5.944 1.601 -8.585 1.00 90.75 10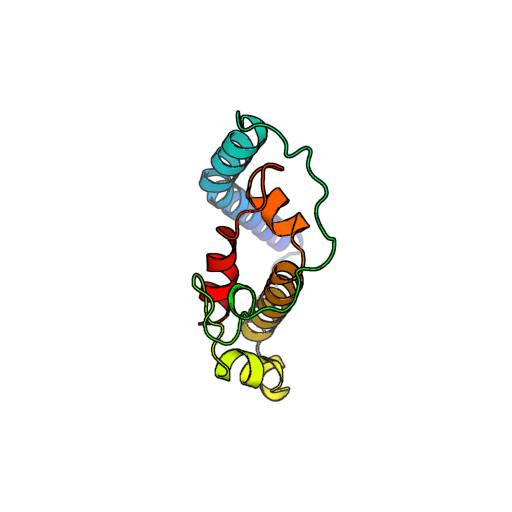5 VAL A C 1
ATOM 868 O O . VAL A 1 105 ? 6.565 2.287 -7.776 1.00 90.75 105 VAL A O 1
ATOM 871 N N . ASP A 1 106 ? 6.552 0.660 -9.309 1.00 89.00 106 ASP A N 1
ATOM 872 C CA . ASP A 1 106 ? 7.993 0.403 -9.209 1.00 89.00 106 ASP A CA 1
ATOM 873 C C . ASP A 1 106 ? 8.833 1.619 -9.590 1.00 89.00 106 ASP A C 1
ATOM 875 O O . ASP A 1 106 ? 9.878 1.864 -8.988 1.00 89.00 106 ASP A O 1
ATOM 879 N N . GLN A 1 107 ? 8.388 2.397 -10.578 1.00 88.56 107 GLN A N 1
ATOM 880 C CA . GLN A 1 107 ? 9.055 3.644 -10.944 1.00 88.56 107 GLN A CA 1
ATOM 881 C C . GLN A 1 107 ? 8.846 4.717 -9.893 1.00 88.56 107 GLN A C 1
ATOM 883 O O . GLN A 1 107 ? 9.810 5.382 -9.520 1.00 88.56 107 GLN A O 1
ATOM 888 N N . LEU A 1 108 ? 7.620 4.859 -9.384 1.00 89.06 108 LEU A N 1
ATOM 889 C CA . LEU A 1 108 ? 7.303 5.793 -8.311 1.00 89.06 108 LEU A CA 1
ATOM 890 C C . LEU A 1 108 ? 8.240 5.556 -7.125 1.00 89.06 108 LEU A C 1
ATOM 892 O O . LEU A 1 108 ? 8.958 6.465 -6.733 1.00 89.06 108 LEU A O 1
ATOM 896 N N . PHE A 1 109 ? 8.341 4.327 -6.621 1.00 88.25 109 PHE A N 1
ATOM 897 C CA . PHE A 1 109 ? 9.241 4.009 -5.508 1.00 88.25 109 PHE A CA 1
ATOM 898 C C . PHE A 1 109 ? 10.734 4.041 -5.871 1.00 88.25 109 PHE A C 1
ATOM 900 O O . PHE A 1 109 ? 11.583 4.004 -4.978 1.00 88.25 109 PHE A O 1
ATOM 907 N N . ASN A 1 110 ? 11.074 4.149 -7.157 1.00 87.62 110 ASN A N 1
ATOM 908 C CA . ASN A 1 110 ? 12.444 4.322 -7.627 1.00 87.62 110 ASN A CA 1
ATOM 909 C C . ASN A 1 110 ? 12.774 5.764 -8.064 1.00 87.62 110 ASN A C 1
ATOM 911 O O . ASN A 1 110 ? 13.856 5.998 -8.613 1.00 87.62 110 ASN A O 1
ATOM 915 N N . GLY A 1 111 ? 11.880 6.725 -7.804 1.00 85.81 111 GLY A N 1
ATOM 916 C CA . GLY A 1 111 ? 12.068 8.137 -8.146 1.00 85.81 111 GLY A CA 1
ATOM 917 C C . GLY A 1 111 ? 11.895 8.441 -9.632 1.00 85.81 111 GLY A C 1
ATOM 918 O O . GLY A 1 111 ? 12.678 9.204 -10.187 1.00 85.81 111 GLY A O 1
ATOM 919 N N . PHE A 1 112 ? 10.908 7.806 -10.269 1.00 85.44 112 PHE A N 1
ATOM 920 C CA . PHE A 1 112 ? 10.591 7.873 -11.705 1.00 85.44 112 PHE A CA 1
ATOM 921 C C . PHE A 1 112 ? 11.723 7.414 -12.643 1.00 85.44 112 PHE A C 1
ATOM 923 O O . PHE A 1 112 ? 11.728 7.689 -13.844 1.00 85.44 112 PHE A O 1
ATOM 930 N N . SER A 1 113 ? 12.689 6.677 -12.098 1.00 85.12 113 SER A N 1
ATOM 931 C CA . SER A 1 113 ? 13.720 5.969 -12.856 1.00 85.12 113 SER A CA 1
ATOM 932 C C . SER A 1 113 ? 13.237 4.577 -13.280 1.00 85.12 113 SER A C 1
ATOM 934 O O . SER A 1 113 ? 12.076 4.220 -13.082 1.00 85.12 113 SER A O 1
ATOM 936 N N . ALA A 1 114 ? 14.131 3.779 -13.880 1.00 85.00 114 ALA A N 1
ATOM 937 C CA . ALA A 1 114 ? 13.821 2.424 -14.338 1.00 85.00 114 ALA A CA 1
ATOM 938 C C . ALA A 1 114 ? 13.084 1.615 -13.251 1.00 85.00 114 ALA A C 1
ATOM 940 O O . ALA A 1 114 ? 13.438 1.747 -12.077 1.00 85.00 114 ALA A O 1
ATOM 941 N N . PRO A 1 115 ? 12.079 0.796 -13.600 1.00 84.31 115 PRO A N 1
ATOM 942 C CA . PRO A 1 115 ? 11.279 0.083 -12.608 1.00 84.31 115 PRO A CA 1
ATOM 943 C C . PRO A 1 115 ? 12.170 -0.827 -11.751 1.00 84.31 115 PRO A C 1
ATOM 945 O O . PRO A 1 115 ? 13.010 -1.570 -12.262 1.00 84.31 115 PRO A O 1
ATOM 948 N N . GLN A 1 116 ? 12.029 -0.719 -10.428 1.00 85.00 116 GLN A N 1
ATOM 949 C CA . GLN A 1 116 ? 12.753 -1.529 -9.451 1.00 85.00 116 GLN A CA 1
ATOM 950 C C . GLN A 1 116 ? 11.791 -2.017 -8.371 1.00 85.00 116 GLN A C 1
ATOM 952 O O . GLN A 1 116 ? 11.138 -1.232 -7.688 1.00 85.00 116 GLN A O 1
ATOM 957 N N . LYS A 1 117 ? 11.797 -3.324 -8.130 1.00 85.75 117 LYS A N 1
ATOM 958 C CA . LYS A 1 117 ? 10.883 -4.015 -7.211 1.00 85.75 117 LYS A CA 1
ATOM 959 C C . LYS A 1 117 ? 11.277 -3.871 -5.722 1.00 85.75 117 LYS A C 1
ATOM 961 O O . LYS A 1 117 ? 10.873 -4.658 -4.876 1.00 85.75 117 LYS A O 1
ATOM 966 N N . ARG A 1 118 ? 12.081 -2.858 -5.362 1.00 85.44 118 ARG A N 1
ATOM 967 C CA . ARG A 1 118 ? 12.638 -2.674 -3.999 1.00 85.44 118 ARG A CA 1
ATOM 968 C C . ARG A 1 118 ? 11.572 -2.412 -2.941 1.00 85.44 118 ARG A C 1
ATOM 970 O O . ARG A 1 118 ? 11.754 -2.771 -1.789 1.00 85.44 118 ARG A O 1
ATOM 977 N N . TRP A 1 119 ? 10.465 -1.778 -3.308 1.00 87.75 119 TRP A N 1
ATOM 978 C CA . TRP A 1 119 ? 9.386 -1.485 -2.363 1.00 87.75 119 TRP A CA 1
ATOM 979 C C . TRP A 1 119 ? 8.556 -2.720 -2.008 1.00 87.75 119 TRP A C 1
ATOM 981 O O . TRP A 1 119 ? 7.811 -2.683 -1.031 1.00 87.75 119 TRP A O 1
ATOM 991 N N . HIS A 1 120 ? 8.703 -3.825 -2.749 1.00 88.44 120 HIS A N 1
ATOM 992 C CA . HIS A 1 120 ? 7.936 -5.038 -2.498 1.00 88.44 120 HIS A CA 1
ATOM 993 C C . HIS A 1 120 ? 8.176 -5.572 -1.069 1.00 88.44 120 HIS A C 1
ATOM 995 O O . HIS A 1 120 ? 7.307 -6.247 -0.530 1.00 88.44 120 HIS A O 1
ATOM 1001 N N . PHE A 1 121 ? 9.282 -5.230 -0.386 1.00 86.69 121 PHE A N 1
ATOM 1002 C CA . PHE A 1 121 ? 9.492 -5.600 1.027 1.00 86.69 121 PHE A CA 1
ATOM 1003 C C . PHE A 1 121 ? 8.357 -5.134 1.953 1.00 86.69 121 PHE A C 1
ATOM 1005 O O . PHE A 1 121 ? 8.088 -5.783 2.961 1.00 86.69 121 PHE A O 1
ATOM 1012 N N . ILE A 1 122 ? 7.642 -4.066 1.586 1.00 87.62 122 ILE A N 1
ATOM 1013 C CA . ILE 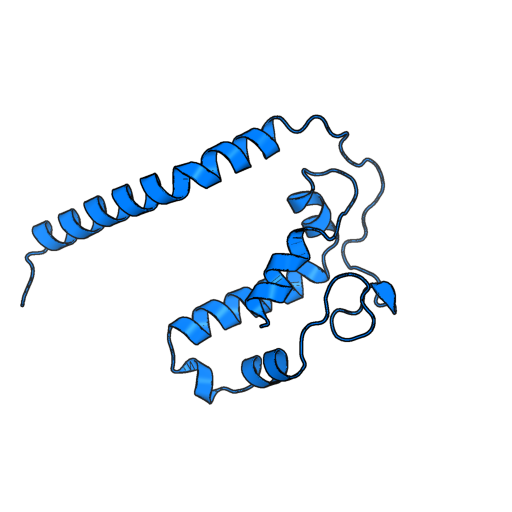A 1 122 ? 6.433 -3.612 2.288 1.00 87.62 122 ILE A CA 1
ATOM 1014 C C . ILE A 1 122 ? 5.303 -4.642 2.141 1.00 87.62 122 ILE A C 1
ATOM 1016 O O . ILE A 1 122 ? 4.616 -4.941 3.115 1.00 87.62 122 ILE A O 1
ATOM 1020 N N . LEU A 1 123 ? 5.136 -5.213 0.943 1.00 89.50 123 LEU A N 1
ATOM 1021 C CA . LEU A 1 123 ? 4.194 -6.303 0.691 1.00 89.50 123 LEU A CA 1
ATOM 1022 C C . LEU A 1 123 ? 4.575 -7.549 1.504 1.00 89.50 123 LEU A C 1
ATOM 1024 O O . LEU A 1 123 ? 3.708 -8.099 2.176 1.00 89.50 123 LEU A O 1
ATOM 1028 N N . ALA A 1 124 ? 5.855 -7.950 1.505 1.00 86.56 124 ALA A N 1
ATOM 1029 C CA . ALA A 1 124 ? 6.326 -9.092 2.301 1.00 86.56 124 ALA A CA 1
ATOM 1030 C C . ALA A 1 124 ? 6.011 -8.917 3.788 1.00 86.56 124 ALA A C 1
ATOM 1032 O O . ALA A 1 124 ? 5.396 -9.794 4.396 1.00 86.56 124 ALA A O 1
ATOM 1033 N N . PHE A 1 125 ? 6.389 -7.762 4.343 1.00 86.69 125 PHE A N 1
ATOM 1034 C CA . PHE A 1 125 ? 6.169 -7.423 5.744 1.00 86.69 125 PHE A CA 1
ATOM 1035 C C . PHE A 1 125 ? 4.686 -7.461 6.112 1.00 86.69 125 PHE A C 1
ATOM 1037 O O . PHE A 1 125 ? 4.319 -8.033 7.126 1.00 86.69 125 PHE A O 1
ATOM 1044 N N . ASN A 1 126 ? 3.828 -6.891 5.269 1.00 88.00 126 ASN A N 1
ATOM 1045 C CA . ASN A 1 126 ? 2.395 -6.861 5.528 1.00 88.00 126 ASN A CA 1
ATOM 1046 C C . ASN A 1 126 ? 1.699 -8.219 5.317 1.00 88.00 126 ASN A C 1
ATOM 1048 O O . ASN A 1 126 ? 0.594 -8.446 5.803 1.00 88.00 126 ASN A O 1
ATOM 1052 N N . SER A 1 127 ? 2.323 -9.113 4.552 1.00 85.44 127 SER A N 1
ATOM 1053 C CA . SER A 1 127 ? 1.819 -10.466 4.329 1.00 85.44 127 SER A CA 1
ATOM 1054 C C . SER A 1 127 ? 2.308 -11.492 5.357 1.00 85.44 127 SER A C 1
ATOM 1056 O O . SER A 1 127 ? 1.828 -12.619 5.309 1.00 85.44 127 SER A O 1
ATOM 1058 N N . SER A 1 128 ? 3.240 -11.138 6.250 1.00 79.44 128 SER A N 1
ATOM 1059 C CA . SER A 1 128 ? 3.820 -12.041 7.263 1.00 79.44 128 SER A CA 1
ATOM 1060 C C . SER A 1 128 ? 3.131 -11.889 8.615 1.00 79.44 128 SER A C 1
ATOM 1062 O O . SER A 1 128 ? 2.892 -12.930 9.263 1.00 79.44 128 SER A O 1
#

Sequence (128 aa):
DSLTRWQASLTIICSALLALGNSMFVFFHGVQSFLNNRRQSFTGQVNWIEHLNKDTNIFFDNYLIVVIFLSIQALLTIKLYKHFYYKLFALLLLATIIFAFLPFVDQLFNGFSAPQKRWHFILAFNSS

Secondary structure (DSSP, 8-state):
----HHHHHHHHHHHHHHHHHHHHHHHHHHHHHHHT--SPPP-S---SS----GGG-SSSS-SS----HHHHHHHT-GGGGGSHHHHHHHHHHHHHHHHHT-HHHHHHTTTSSS--GGGHHHHHHHH-

Radius of gyration: 19.42 Å; chains: 1; bounding box: 37×41×54 Å

Foldseek 3Di:
DDDDPVRVVVVVVVVVVVVCVVVCVVVVVVVVCLVPPPADAAPDDDDQFDDDDQCLDQCDNPPPHHQDVVLVVLLVDPVQVVDPVSVVLSVVLVVLVVLSGGQVSQCVVVSNHHRDCVCCVSNRVSRD

InterPro domains:
  IPR018580 Uncharacterised protein family YfhO [PF09586] (2-127)
  IPR018580 Uncharacterised protein family YfhO [PTHR38454] (4-126)

Organism: Staphylococcus capitis (NCBI:txid29388)

pLDDT: mean 86.27, std 8.41, range [49.41, 96.62]